Protein AF-U5Q7K1-F1 (afdb_monomer)

Structure (mmCIF, N/CA/C/O backbone):
data_AF-U5Q7K1-F1
#
_entry.id   AF-U5Q7K1-F1
#
loop_
_atom_site.group_PDB
_atom_site.id
_atom_site.type_symbol
_atom_site.label_atom_id
_atom_site.l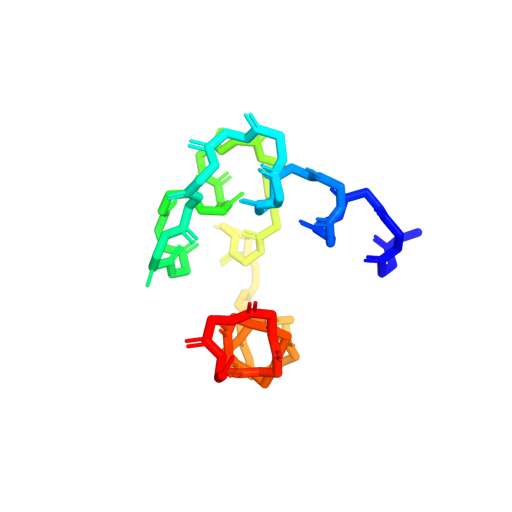abel_alt_id
_atom_site.label_comp_id
_atom_site.label_asym_id
_atom_site.label_entity_id
_atom_site.label_seq_id
_atom_site.pdbx_PDB_ins_code
_atom_site.Cartn_x
_atom_site.Cartn_y
_atom_site.Cartn_z
_atom_site.occupancy
_atom_site.B_iso_or_equiv
_atom_site.auth_seq_id
_atom_site.auth_comp_id
_atom_site.auth_asym_id
_atom_site.auth_atom_id
_atom_site.pdbx_PDB_model_num
ATOM 1 N N . MET A 1 1 ? 3.777 -13.980 -0.862 1.00 56.25 1 MET A N 1
ATOM 2 C CA . MET A 1 1 ? 3.755 -12.722 -1.641 1.00 56.25 1 MET A CA 1
ATOM 3 C C . MET A 1 1 ? 2.494 -11.892 -1.413 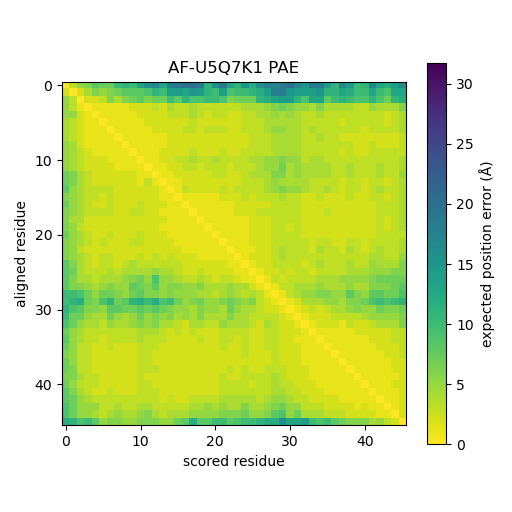1.00 56.25 1 MET A C 1
ATOM 5 O O . MET A 1 1 ? 2.636 -10.887 -0.738 1.00 56.25 1 MET A O 1
ATOM 9 N N . LYS A 1 2 ? 1.271 -12.269 -1.843 1.00 62.00 2 LYS A N 1
ATOM 10 C CA . LYS A 1 2 ? 0.073 -11.419 -1.580 1.00 62.00 2 LYS A CA 1
ATOM 11 C C . LYS A 1 2 ? -0.191 -11.154 -0.082 1.00 62.00 2 LYS A C 1
ATOM 13 O O . LYS A 1 2 ? -0.607 -10.062 0.278 1.00 62.00 2 LYS A O 1
ATOM 18 N N . SER A 1 3 ? 0.127 -12.110 0.795 1.00 76.75 3 SER A N 1
ATOM 19 C CA . SER A 1 3 ? -0.110 -11.983 2.244 1.00 76.75 3 SER A CA 1
ATOM 20 C C . SER A 1 3 ? 0.732 -10.903 2.940 1.00 76.75 3 SER A C 1
ATOM 22 O O . SER A 1 3 ? 0.220 -10.237 3.832 1.00 76.75 3 SER A O 1
ATOM 24 N N . GLU A 1 4 ? 1.989 -10.689 2.533 1.00 85.38 4 GLU A N 1
ATOM 25 C CA . GLU A 1 4 ? 2.865 -9.676 3.155 1.00 85.38 4 GLU A CA 1
ATOM 26 C C . GLU A 1 4 ? 2.409 -8.256 2.819 1.00 85.38 4 GLU A C 1
ATOM 28 O O . GLU A 1 4 ? 2.415 -7.384 3.681 1.00 85.38 4 GLU A O 1
ATOM 33 N N . ILE A 1 5 ? 1.945 -8.044 1.584 1.00 88.38 5 ILE A N 1
ATOM 34 C CA . ILE A 1 5 ? 1.388 -6.765 1.137 1.00 88.38 5 ILE A CA 1
ATOM 35 C C . ILE A 1 5 ? 0.104 -6.454 1.913 1.00 88.38 5 ILE A C 1
ATOM 37 O O . ILE A 1 5 ? -0.023 -5.375 2.481 1.00 88.38 5 ILE A O 1
ATOM 41 N N . VAL A 1 6 ? -0.818 -7.420 2.012 1.00 89.81 6 VAL A N 1
ATOM 42 C CA . VAL A 1 6 ? -2.073 -7.260 2.769 1.00 89.81 6 VAL A CA 1
ATOM 43 C C . VAL A 1 6 ? -1.801 -6.975 4.248 1.00 89.81 6 VAL A C 1
ATOM 45 O O . VAL A 1 6 ? -2.445 -6.103 4.831 1.00 89.81 6 VAL A O 1
ATOM 48 N N . GLN A 1 7 ? -0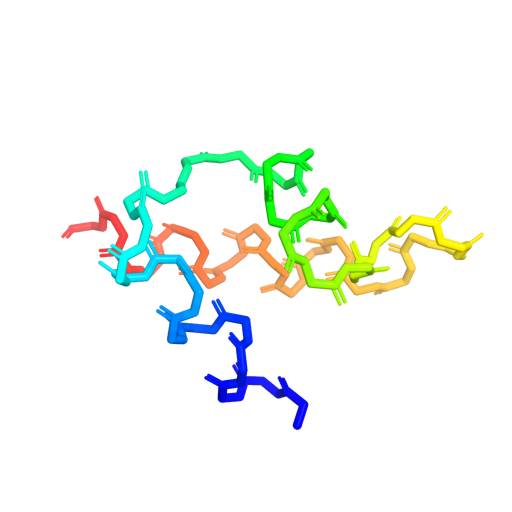.852 -7.688 4.862 1.00 90.88 7 GLN A N 1
ATOM 49 C CA . GLN A 1 7 ? -0.459 -7.437 6.248 1.00 90.88 7 GLN A CA 1
ATOM 50 C C . GLN A 1 7 ? 0.141 -6.047 6.423 1.00 90.88 7 GLN A C 1
ATOM 52 O O . GLN A 1 7 ? -0.316 -5.310 7.289 1.00 90.88 7 GLN A O 1
ATOM 57 N N . ALA A 1 8 ? 1.091 -5.652 5.573 1.00 90.69 8 ALA A N 1
ATOM 58 C CA . ALA A 1 8 ? 1.699 -4.329 5.641 1.00 90.69 8 ALA A CA 1
ATOM 59 C C . ALA A 1 8 ? 0.651 -3.216 5.504 1.00 90.69 8 ALA A C 1
ATOM 61 O O . ALA A 1 8 ? 0.670 -2.275 6.293 1.00 90.69 8 ALA A O 1
ATOM 62 N N . ILE A 1 9 ? -0.294 -3.353 4.567 1.00 91.06 9 ILE A N 1
ATOM 63 C CA . ILE A 1 9 ? -1.400 -2.405 4.380 1.00 91.06 9 ILE A CA 1
ATOM 64 C C . ILE A 1 9 ? -2.245 -2.293 5.651 1.00 91.06 9 ILE A C 1
ATOM 66 O O . ILE A 1 9 ? -2.514 -1.183 6.098 1.00 91.06 9 ILE A O 1
ATOM 70 N N . LYS A 1 10 ? -2.630 -3.417 6.269 1.00 89.62 10 LYS A N 1
ATOM 71 C CA . LYS A 1 10 ? -3.478 -3.420 7.474 1.00 89.62 10 LYS A CA 1
ATOM 72 C C . LYS A 1 10 ? -2.750 -2.949 8.732 1.00 89.62 10 LYS A C 1
ATOM 74 O O . LYS A 1 10 ? -3.311 -2.177 9.499 1.00 89.62 10 LYS A O 1
ATOM 79 N N . GLU A 1 11 ? -1.523 -3.411 8.954 1.00 91.88 11 GLU A N 1
ATOM 80 C CA . GLU A 1 11 ? -0.743 -3.095 10.157 1.00 91.88 11 GLU A CA 1
ATOM 81 C C . GLU A 1 11 ? -0.238 -1.653 10.150 1.00 91.88 11 GLU A C 1
ATOM 83 O O . GLU A 1 11 ? -0.234 -0.997 11.190 1.00 91.88 11 GLU A O 1
ATOM 88 N N . LYS A 1 12 ? 0.179 -1.148 8.983 1.00 89.25 12 LYS A N 1
ATOM 89 C CA . LYS A 1 12 ? 0.709 0.214 8.842 1.00 89.25 12 LYS A CA 1
ATOM 90 C C . LYS A 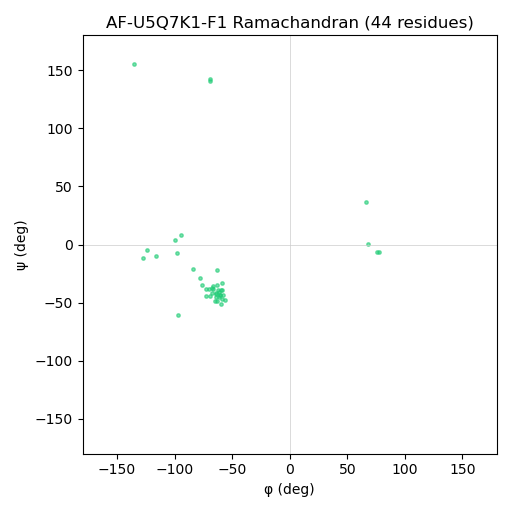1 12 ? -0.335 1.220 8.349 1.00 89.25 12 LYS A C 1
ATOM 92 O O . LYS A 1 12 ? -0.049 2.411 8.334 1.00 89.25 12 LYS A O 1
ATOM 97 N N . GLY A 1 13 ? -1.530 0.765 7.967 1.00 89.44 13 GLY A N 1
ATOM 98 C CA . GLY A 1 13 ? -2.611 1.623 7.473 1.00 89.44 13 GLY A CA 1
ATOM 99 C C . GLY A 1 13 ? -2.293 2.292 6.135 1.00 89.44 13 GLY A C 1
ATOM 100 O O . GLY A 1 13 ? -2.654 3.452 5.944 1.00 89.44 13 GLY A O 1
ATOM 101 N N . LEU A 1 14 ? -1.589 1.587 5.245 1.00 93.06 14 LEU A N 1
ATOM 102 C CA . LEU A 1 14 ? -1.114 2.131 3.969 1.00 93.06 14 LEU A CA 1
ATOM 103 C C . LEU A 1 1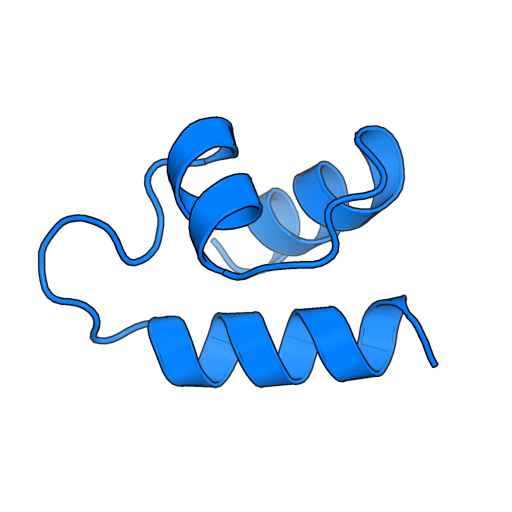4 ? -2.293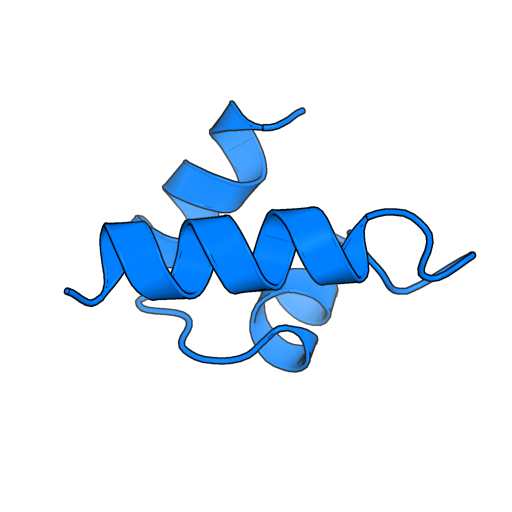 2.391 3.025 1.00 93.06 14 LEU A C 1
ATOM 105 O O . LEU A 1 14 ? -3.224 1.584 2.946 1.00 93.06 14 LEU A O 1
ATOM 109 N N . LYS A 1 15 ? -2.252 3.501 2.284 1.00 90.31 15 LYS A N 1
ATOM 110 C CA . LYS A 1 15 ? -3.363 3.925 1.412 1.00 90.31 15 LYS A CA 1
ATOM 111 C C . LYS A 1 15 ? -2.963 4.129 -0.040 1.00 90.31 15 LYS A C 1
ATOM 113 O O . LYS A 1 15 ? -3.828 4.382 -0.875 1.00 90.31 15 LYS A O 1
ATOM 118 N N . SER A 1 16 ? -1.681 4.000 -0.350 1.00 91.44 16 SER A N 1
ATOM 119 C CA . SER A 1 16 ? -1.145 4.200 -1.691 1.00 91.44 16 SER A CA 1
ATOM 120 C C . SER A 1 16 ? -0.152 3.108 -2.075 1.00 91.44 16 SER A C 1
ATOM 122 O O . SER A 1 16 ? 0.473 2.470 -1.226 1.00 91.44 16 SER A O 1
ATOM 124 N N . VAL A 1 17 ? -0.002 2.890 -3.381 1.00 90.62 17 VAL A N 1
ATOM 125 C CA . VAL A 1 17 ? 0.963 1.925 -3.924 1.00 90.62 17 VAL A CA 1
ATOM 126 C C . VAL A 1 17 ? 2.395 2.329 -3.573 1.00 90.62 17 VAL A C 1
ATOM 128 O O . VAL A 1 17 ? 3.213 1.456 -3.299 1.00 90.62 17 VAL A O 1
ATOM 131 N N . GLU A 1 18 ? 2.688 3.632 -3.532 1.00 90.25 18 GLU A N 1
ATOM 132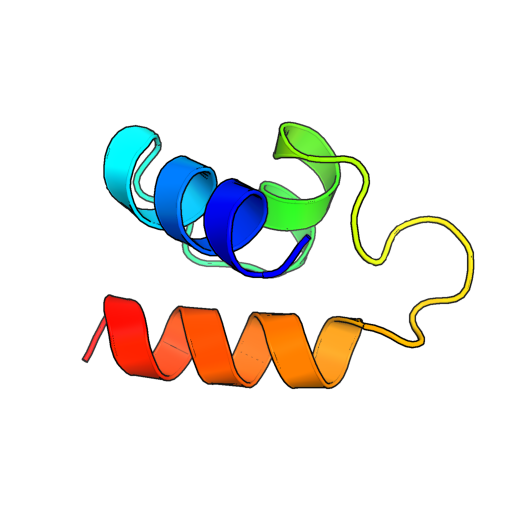 C CA . GLU A 1 18 ? 3.985 4.160 -3.094 1.00 90.25 18 GLU A CA 1
ATOM 133 C C . GLU A 1 18 ? 4.293 3.748 -1.655 1.00 90.25 18 GLU A C 1
ATOM 135 O O . GLU A 1 18 ? 5.320 3.119 -1.421 1.00 90.25 18 GLU A O 1
ATOM 140 N N . GLU A 1 19 ? 3.374 3.978 -0.714 1.00 91.56 19 GLU A N 1
ATOM 141 C CA . GLU A 1 19 ? 3.563 3.566 0.681 1.00 91.56 19 GLU A CA 1
ATOM 142 C C . GLU A 1 19 ? 3.752 2.047 0.819 1.00 91.56 19 GLU A C 1
ATOM 144 O O . GLU A 1 19 ? 4.577 1.576 1.605 1.00 91.56 19 GLU A O 1
ATOM 149 N N . VAL A 1 20 ? 3.004 1.258 0.039 1.00 91.12 20 VAL A N 1
ATOM 150 C CA . VAL A 1 20 ? 3.169 -0.202 -0.016 1.00 91.12 20 VAL A CA 1
ATOM 151 C C . VAL A 1 20 ? 4.543 -0.578 -0.559 1.00 91.12 20 VAL A C 1
ATOM 153 O O . VAL A 1 20 ? 5.191 -1.473 -0.009 1.00 91.12 20 VAL A O 1
ATOM 156 N N . GLY A 1 21 ? 5.007 0.095 -1.607 1.00 90.69 21 GLY A N 1
ATOM 157 C CA . GLY A 1 21 ? 6.314 -0.131 -2.203 1.00 90.69 21 GLY A CA 1
ATOM 158 C C . GLY A 1 21 ? 7.463 0.264 -1.286 1.00 90.69 21 GLY A C 1
ATOM 159 O O . GLY A 1 21 ? 8.429 -0.484 -1.181 1.00 90.69 21 GLY A O 1
ATOM 160 N N . GLU A 1 22 ? 7.337 1.353 -0.535 1.00 90.12 22 GLU A N 1
ATOM 161 C CA . GLU A 1 22 ? 8.311 1.729 0.493 1.00 90.12 22 GLU A CA 1
ATOM 162 C C . GLU A 1 22 ? 8.313 0.741 1.667 1.00 90.12 22 GLU A C 1
ATOM 164 O O . GLU A 1 22 ? 9.367 0.395 2.201 1.00 90.12 22 GLU A O 1
ATOM 169 N N . ALA A 1 23 ? 7.141 0.234 2.061 1.00 90.75 23 ALA A N 1
ATOM 170 C CA . ALA A 1 23 ? 7.016 -0.684 3.188 1.00 90.75 23 ALA A CA 1
ATOM 171 C C . ALA A 1 23 ? 7.426 -2.131 2.874 1.00 90.75 23 ALA A C 1
ATOM 173 O O . ALA A 1 23 ? 7.817 -2.846 3.799 1.00 90.75 23 ALA A O 1
ATOM 174 N N . THR A 1 24 ? 7.282 -2.576 1.620 1.00 87.69 24 THR A N 1
ATOM 175 C CA . THR A 1 24 ? 7.423 -3.992 1.218 1.00 87.69 24 THR A CA 1
ATOM 176 C C . THR A 1 24 ? 8.390 -4.223 0.055 1.00 87.69 24 THR A C 1
ATOM 178 O O . THR A 1 24 ? 8.719 -5.367 -0.250 1.00 87.69 24 THR A O 1
ATOM 181 N N . GLY A 1 25 ? 8.829 -3.168 -0.632 1.00 88.19 25 GLY A N 1
ATOM 182 C CA . GLY A 1 25 ? 9.596 -3.248 -1.878 1.00 88.19 25 GLY A CA 1
ATOM 183 C C . GLY A 1 25 ? 8.763 -3.614 -3.114 1.00 88.19 25 GLY A C 1
ATOM 184 O O . GLY A 1 25 ? 9.285 -3.587 -4.231 1.00 88.19 25 GLY A O 1
ATOM 185 N N . ALA A 1 26 ? 7.476 -3.947 -2.967 1.00 88.12 26 ALA A N 1
ATOM 186 C CA . ALA A 1 26 ? 6.619 -4.341 -4.082 1.00 88.12 26 ALA A CA 1
ATOM 187 C C . ALA A 1 26 ? 6.314 -3.157 -5.021 1.00 88.12 26 ALA A C 1
ATOM 189 O O . ALA A 1 26 ? 6.154 -2.025 -4.588 1.00 88.12 26 ALA A O 1
ATOM 190 N N . GLY A 1 27 ? 6.248 -3.398 -6.332 1.00 83.94 27 GLY A N 1
ATOM 191 C CA . GLY A 1 27 ? 5.948 -2.354 -7.321 1.00 83.94 27 GLY A CA 1
ATOM 192 C C . GLY A 1 27 ? 7.112 -1.408 -7.653 1.00 83.94 27 GLY A C 1
ATOM 193 O O . GLY A 1 27 ? 7.000 -0.655 -8.611 1.00 83.94 27 GLY A O 1
ATOM 194 N N . THR A 1 28 ? 8.250 -1.496 -6.954 1.00 84.50 28 THR A N 1
ATOM 195 C CA . THR A 1 28 ? 9.391 -0.568 -7.120 1.00 84.50 28 THR A CA 1
ATOM 196 C C . THR A 1 28 ? 10.358 -0.919 -8.262 1.00 84.50 28 THR A C 1
ATOM 198 O O . THR A 1 28 ? 11.080 -0.049 -8.737 1.00 84.50 28 THR A O 1
ATOM 201 N N . ILE A 1 29 ? 10.389 -2.181 -8.717 1.00 80.00 29 ILE A N 1
ATOM 202 C CA . ILE A 1 29 ? 11.397 -2.669 -9.682 1.00 80.00 29 ILE A CA 1
ATOM 203 C C . ILE A 1 29 ? 10.869 -2.662 -11.120 1.00 80.00 29 ILE A C 1
ATOM 205 O O . ILE A 1 29 ? 11.433 -2.016 -11.995 1.00 80.00 29 ILE A O 1
ATOM 209 N N . CYS A 1 30 ? 9.802 -3.418 -11.386 1.00 84.62 30 CYS A N 1
ATOM 210 C CA . CYS A 1 30 ? 9.225 -3.561 -12.728 1.00 84.62 30 CYS A CA 1
ATOM 211 C C . CYS A 1 30 ? 7.796 -3.017 -12.835 1.00 84.62 30 CYS A C 1
ATOM 213 O O . CYS A 1 30 ? 7.244 -2.978 -13.929 1.00 84.62 30 CYS A O 1
ATOM 215 N N . GLY A 1 31 ? 7.171 -2.668 -11.707 1.00 83.31 31 GLY A N 1
ATOM 216 C CA . GLY A 1 31 ? 5.780 -2.216 -11.650 1.00 83.31 31 GLY A CA 1
ATOM 217 C C . GLY A 1 31 ? 4.722 -3.280 -11.980 1.00 83.31 31 GLY A C 1
ATOM 218 O O . GLY A 1 31 ? 3.534 -2.989 -11.914 1.00 83.31 31 GLY A O 1
ATOM 219 N N . GLY A 1 32 ? 5.106 -4.523 -12.291 1.00 86.81 32 GLY A N 1
ATOM 220 C CA . GLY A 1 32 ? 4.165 -5.559 -12.744 1.00 86.81 32 GLY A CA 1
ATOM 221 C C . GLY A 1 32 ? 3.099 -5.959 -11.717 1.00 86.81 32 GLY A C 1
ATOM 222 O O . GLY A 1 32 ? 2.046 -6.453 -12.098 1.00 86.81 32 GLY A O 1
ATOM 223 N N . CYS A 1 33 ? 3.351 -5.719 -10.429 1.00 88.69 33 CYS A N 1
ATOM 224 C CA . CYS A 1 33 ? 2.408 -5.976 -9.340 1.00 88.69 33 CYS A CA 1
ATOM 225 C C . CYS A 1 33 ? 1.659 -4.725 -8.850 1.00 88.69 33 CYS A C 1
ATOM 227 O O . CYS A 1 33 ? 0.889 -4.838 -7.903 1.00 88.69 33 CYS A O 1
ATOM 229 N N . ILE A 1 34 ? 1.845 -3.554 -9.476 1.00 90.25 34 ILE A N 1
ATOM 230 C CA . ILE A 1 34 ? 1.095 -2.332 -9.132 1.00 90.25 34 ILE A CA 1
ATOM 231 C C . ILE A 1 34 ? -0.427 -2.549 -9.227 1.00 90.25 34 ILE A C 1
ATOM 233 O O . ILE A 1 34 ? -1.097 -2.249 -8.242 1.00 90.25 34 ILE A O 1
ATOM 237 N N . PRO A 1 35 ? -0.978 -3.148 -10.307 1.00 91.38 35 PRO A N 1
ATOM 238 C CA . PRO A 1 35 ? -2.424 -3.362 -10.414 1.00 91.38 35 PRO A CA 1
ATOM 239 C C . PRO A 1 35 ? -2.969 -4.266 -9.300 1.00 91.38 35 PRO A C 1
ATOM 241 O O . PRO A 1 35 ? -4.005 -3.977 -8.712 1.00 91.38 35 PRO A O 1
ATOM 244 N N . ASP A 1 36 ? -2.231 -5.329 -8.952 1.00 90.88 36 ASP A N 1
ATOM 245 C CA . ASP A 1 36 ? -2.585 -6.208 -7.832 1.00 90.88 36 ASP A CA 1
ATOM 246 C C . ASP A 1 36 ? -2.576 -5.454 -6.490 1.00 90.88 36 ASP A C 1
ATOM 248 O O . ASP A 1 36 ? -3.421 -5.713 -5.637 1.00 90.88 36 ASP A O 1
ATOM 252 N N . ILE A 1 37 ? -1.617 -4.544 -6.275 1.00 91.19 37 ILE A N 1
ATOM 253 C CA . ILE A 1 37 ? -1.536 -3.735 -5.050 1.00 91.19 37 ILE A CA 1
ATOM 254 C C . ILE A 1 37 ? -2.713 -2.759 -4.973 1.00 91.19 37 ILE A C 1
ATOM 256 O O . ILE A 1 37 ? -3.288 -2.609 -3.898 1.00 91.19 37 ILE A O 1
ATOM 260 N N . GLU A 1 38 ? -3.090 -2.121 -6.083 1.00 91.88 38 GLU A N 1
ATOM 261 C CA . GLU A 1 38 ? -4.253 -1.227 -6.140 1.00 91.88 38 GLU A CA 1
ATOM 262 C C . GLU A 1 38 ? -5.556 -1.961 -5.812 1.00 91.88 38 GLU A C 1
ATOM 264 O O . GLU A 1 38 ? -6.336 -1.473 -4.992 1.00 91.88 38 GLU A O 1
ATOM 269 N N . ASP A 1 39 ? -5.768 -3.152 -6.380 1.00 92.38 39 ASP A N 1
ATOM 270 C CA . ASP A 1 39 ? -6.935 -3.980 -6.059 1.00 92.38 39 ASP A CA 1
ATOM 271 C C . ASP A 1 39 ? -6.960 -4.367 -4.574 1.00 92.38 39 ASP A C 1
ATOM 273 O O . ASP A 1 39 ? -7.998 -4.255 -3.922 1.00 92.38 39 ASP A O 1
ATOM 277 N N . ILE A 1 40 ? -5.814 -4.758 -4.004 1.00 90.94 40 ILE A N 1
ATOM 278 C CA . ILE A 1 40 ? -5.710 -5.076 -2.573 1.00 90.94 40 ILE A CA 1
ATOM 279 C C . ILE A 1 40 ? -5.984 -3.839 -1.710 1.00 90.94 40 ILE A C 1
ATOM 281 O O . ILE A 1 40 ? -6.710 -3.933 -0.725 1.00 90.94 40 ILE A O 1
ATOM 285 N N . LEU A 1 41 ? -5.412 -2.680 -2.046 1.00 91.12 41 LEU A N 1
ATOM 286 C CA . LEU A 1 41 ? -5.643 -1.428 -1.320 1.00 91.12 41 LEU A CA 1
ATOM 287 C C . LEU A 1 41 ? -7.121 -1.057 -1.318 1.00 91.12 41 LEU A C 1
ATOM 289 O O . LEU A 1 41 ? -7.625 -0.590 -0.299 1.00 91.12 41 LEU A O 1
ATOM 293 N N . LYS A 1 42 ? -7.806 -1.276 -2.442 1.00 90.81 42 LYS A N 1
ATOM 294 C CA . LYS A 1 42 ? -9.234 -1.019 -2.580 1.00 90.81 42 LYS A CA 1
ATOM 295 C C . LYS A 1 42 ? -10.062 -2.000 -1.759 1.00 90.81 42 LYS A C 1
ATOM 297 O O . LYS A 1 42 ? -10.953 -1.553 -1.059 1.00 90.81 42 LYS A O 1
ATOM 302 N N . ASP A 1 43 ? -9.742 -3.292 -1.793 1.00 90.69 43 ASP A N 1
ATOM 303 C CA . ASP A 1 43 ? -10.422 -4.333 -1.006 1.00 90.69 43 ASP A CA 1
ATOM 304 C C . ASP A 1 43 ? -10.237 -4.129 0.508 1.00 90.69 43 ASP A C 1
ATOM 306 O O . ASP A 1 43 ? -11.182 -4.242 1.284 1.00 90.69 43 ASP A O 1
ATOM 310 N N . VAL A 1 44 ? -9.026 -3.760 0.936 1.00 87.94 44 VAL A N 1
ATOM 311 C CA . VAL A 1 44 ? -8.685 -3.577 2.354 1.00 87.94 44 VAL A CA 1
ATOM 312 C C . VAL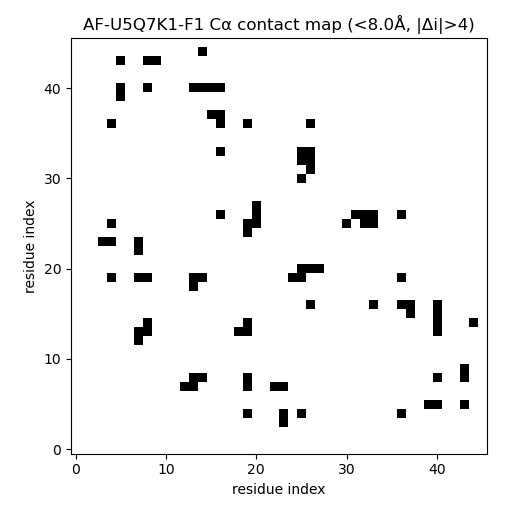 A 1 44 ? -9.224 -2.266 2.934 1.00 87.94 44 VAL A C 1
ATOM 314 O O . VAL A 1 44 ? -9.572 -2.243 4.114 1.00 87.94 44 VAL A O 1
ATOM 317 N N . ASN A 1 45 ? -9.274 -1.186 2.146 1.00 81.31 45 ASN A N 1
ATOM 318 C CA . ASN A 1 45 ? -9.788 0.121 2.580 1.00 81.31 45 ASN A CA 1
ATOM 319 C C . ASN A 1 45 ? -11.276 0.346 2.235 1.00 81.31 45 ASN A C 1
ATOM 321 O O . ASN A 1 45 ? -11.750 1.478 2.379 1.00 81.31 45 ASN A O 1
ATOM 325 N N . SER A 1 46 ? -11.990 -0.678 1.748 1.00 76.94 46 SER A N 1
ATOM 326 C CA . SER A 1 46 ? -13.426 -0.588 1.444 1.00 76.94 46 SER A CA 1
ATOM 327 C C . SER A 1 46 ? -14.325 -0.724 2.671 1.00 76.94 46 SER A C 1
ATOM 329 O O . SER A 1 46 ? -13.870 -1.203 3.733 1.00 76.94 46 SER A O 1
#

Foldseek 3Di:
DLVVLLCCCVVVVDQAPVSSCVRPVPCVPPNPCVVVSNVSSVVNVD

Mean predicted aligned error: 3.62 Å

Radius of gyration: 9.09 Å; Cα contacts (8 Å, |Δi|>4): 45; chains: 1; bounding box: 25×17×23 Å

Nearest PDB structures (foldseek):
  6e6r-assembly1_A  TM=8.793E-01  e=1.217E-01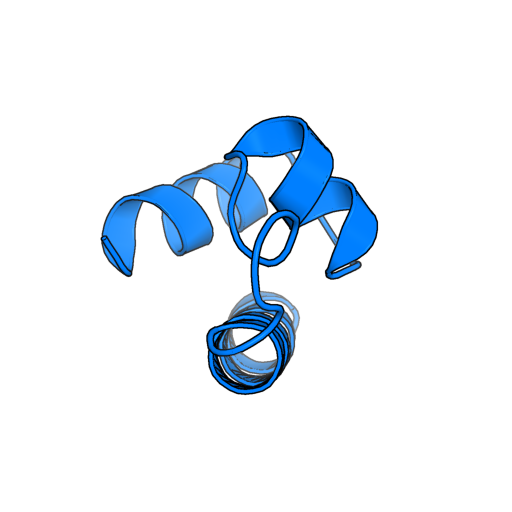  Pseudomonas aeruginosa
  4e6k-assembly1_G  TM=8.510E-01  e=1.991E-01  Pseudomonas aeruginosa PAO1
  6e6s-assembly2_B  TM=7.952E-01  e=1.873E-01  Pseudomonas aeruginosa
  2jan-assembly1_A  TM=3.113E-01  e=9.063E+00  Mycobacterium tuberculosis H37Rv

Secondary structure (DSSP, 8-state):
-HHHHHHHHHHHT--SHHHHHHHH-TTSSS-TTHHHHHHHHHHHT-

pLDDT: mean 87.28, std 7.13, range [56.25, 93.06]

Solvent-accessible surface area (backbone atoms only — not comparable to full-atom values): 2806 Å² total; per-residue (Å²): 113,74,65,59,54,55,44,48,32,66,77,70,64,46,86,46,64,65,55,44,18,74,75,68,56,50,47,70,83,82,42,84,51,39,67,62,46,51,54,48,47,50,67,72,72,101

Sequence (46 aa):
MKSEIVQAIKEKGLKSVEEVGEATGAGTICGGCIPDIEDILKDVNS